Protein AF-A0A1H7W1V6-F1 (afdb_monomer)

Structure (mmCIF, N/CA/C/O backbone):
data_AF-A0A1H7W1V6-F1
#
_entry.id   AF-A0A1H7W1V6-F1
#
loop_
_atom_site.group_PDB
_atom_site.id
_atom_site.type_symbol
_atom_site.label_atom_id
_atom_site.label_alt_id
_atom_site.label_comp_id
_atom_site.label_asym_id
_atom_site.label_entity_id
_atom_site.label_seq_id
_atom_site.pdbx_PDB_ins_code
_atom_site.Cartn_x
_atom_site.Cartn_y
_atom_site.Cartn_z
_atom_site.occupancy
_atom_site.B_iso_or_equiv
_atom_site.auth_seq_id
_atom_site.auth_comp_id
_atom_site.auth_asym_id
_atom_site.auth_atom_id
_atom_site.pdbx_PDB_model_num
ATOM 1 N N . MET A 1 1 ? 6.207 9.971 -15.283 1.00 51.34 1 MET A N 1
ATOM 2 C CA . MET A 1 1 ? 4.845 9.986 -14.703 1.00 51.34 1 MET A CA 1
ATOM 3 C C . MET A 1 1 ? 4.205 8.641 -14.958 1.00 51.34 1 MET A C 1
ATOM 5 O O . MET A 1 1 ? 4.346 8.143 -16.069 1.00 51.34 1 MET A O 1
ATOM 9 N N . LEU A 1 2 ? 3.6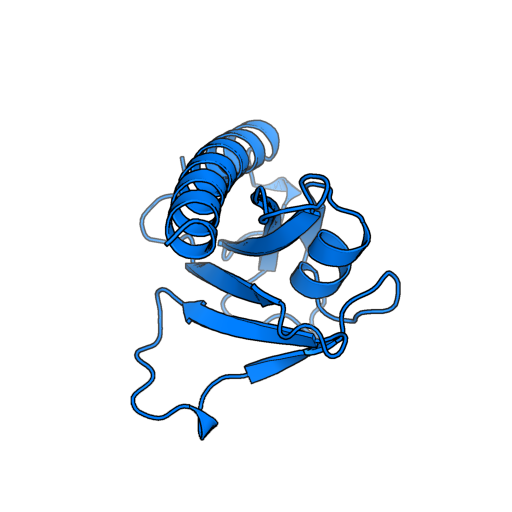04 8.033 -13.936 1.00 57.41 2 LEU A N 1
ATOM 10 C CA . LEU A 1 2 ? 3.034 6.684 -13.990 1.00 57.41 2 LEU A CA 1
ATOM 11 C C . LEU A 1 2 ? 1.985 6.600 -15.108 1.00 57.41 2 LEU A C 1
ATOM 13 O O . LEU A 1 2 ? 0.843 6.996 -14.921 1.00 57.41 2 LEU A O 1
ATOM 17 N N . GLY A 1 3 ? 2.402 6.180 -16.304 1.00 54.25 3 GLY A N 1
ATOM 18 C CA . GLY A 1 3 ? 1.507 6.039 -17.451 1.00 54.25 3 GLY A CA 1
ATOM 19 C C . GLY A 1 3 ? 0.526 4.882 -17.258 1.00 54.25 3 GLY A C 1
ATOM 20 O O . GLY A 1 3 ? 0.579 4.179 -16.250 1.00 54.25 3 GLY A O 1
ATOM 21 N N . ASP A 1 4 ? -0.289 4.599 -18.278 1.00 54.19 4 ASP A N 1
ATOM 22 C CA . ASP A 1 4 ? -1.313 3.529 -18.293 1.00 54.19 4 ASP A CA 1
ATOM 23 C C . ASP A 1 4 ? -0.790 2.108 -17.966 1.00 54.19 4 ASP A C 1
ATOM 25 O O . ASP A 1 4 ? -1.558 1.157 -17.808 1.00 54.19 4 ASP A O 1
ATOM 29 N N . ASN A 1 5 ? 0.531 1.942 -17.870 1.00 60.72 5 ASN A N 1
ATOM 30 C CA . ASN A 1 5 ? 1.207 0.683 -17.581 1.00 60.72 5 ASN A CA 1
ATOM 31 C C . ASN A 1 5 ? 1.474 0.440 -16.087 1.00 60.72 5 ASN A C 1
ATOM 33 O O . ASN A 1 5 ? 1.850 -0.678 -15.732 1.00 60.72 5 ASN A O 1
ATOM 37 N N . ALA A 1 6 ? 1.302 1.442 -15.222 1.00 70.75 6 ALA A N 1
ATOM 38 C CA . ALA A 1 6 ? 1.523 1.315 -13.786 1.00 70.75 6 ALA A CA 1
ATOM 39 C C . ALA A 1 6 ? 0.329 0.621 -13.111 1.00 70.75 6 A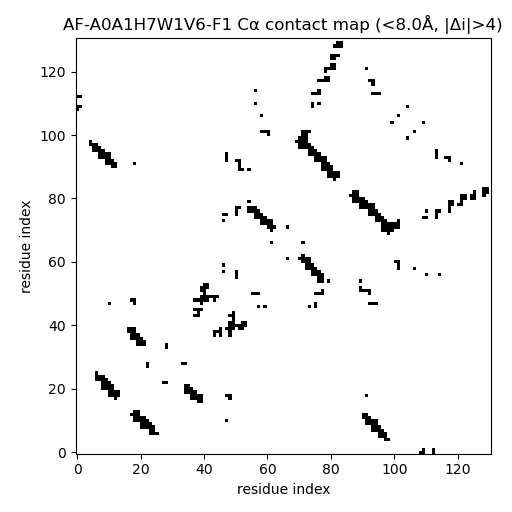LA A C 1
ATOM 41 O O . ALA A 1 6 ? -0.779 1.157 -13.062 1.00 70.75 6 ALA A O 1
ATOM 42 N N . ASN A 1 7 ? 0.525 -0.592 -12.589 1.00 86.75 7 ASN A N 1
ATOM 43 C CA . ASN A 1 7 ? -0.555 -1.314 -11.915 1.00 86.75 7 ASN A CA 1
ATOM 44 C C . ASN A 1 7 ? -0.688 -0.867 -10.465 1.00 86.75 7 ASN A C 1
ATOM 46 O O . ASN A 1 7 ? 0.041 -1.337 -9.590 1.00 86.75 7 ASN A O 1
ATOM 50 N N . MET A 1 8 ? -1.649 0.020 -10.228 1.00 92.25 8 MET A N 1
ATOM 51 C CA . MET A 1 8 ? -1.978 0.508 -8.898 1.00 92.25 8 MET A CA 1
ATOM 52 C C . MET A 1 8 ? -2.833 -0.478 -8.109 1.00 92.25 8 MET A C 1
ATOM 54 O O . MET A 1 8 ? -3.750 -1.117 -8.629 1.00 92.25 8 MET A O 1
ATOM 58 N N . THR A 1 9 ? -2.543 -0.582 -6.819 1.00 94.56 9 THR A N 1
ATOM 59 C CA . THR A 1 9 ? -3.252 -1.441 -5.877 1.00 94.56 9 THR A CA 1
ATOM 60 C C . THR A 1 9 ? -3.368 -0.740 -4.528 1.00 94.56 9 THR A C 1
ATOM 62 O O . THR A 1 9 ? -2.375 -0.233 -4.012 1.00 94.56 9 THR A O 1
ATOM 65 N N . LEU A 1 10 ? -4.575 -0.742 -3.961 1.00 95.81 10 LEU A N 1
ATOM 66 C CA . LEU A 1 10 ? -4.856 -0.277 -2.605 1.00 95.81 10 LEU A CA 1
ATOM 67 C C . LEU A 1 10 ? -4.985 -1.482 -1.674 1.00 95.81 10 LEU A C 1
ATOM 69 O O . LEU A 1 10 ? -5.763 -2.408 -1.937 1.00 95.81 10 LEU A O 1
ATOM 73 N N . TRP A 1 11 ? -4.243 -1.435 -0.576 1.00 97.44 11 TRP A N 1
ATOM 74 C CA . TRP A 1 11 ? -4.251 -2.424 0.491 1.00 97.44 11 TRP A CA 1
ATOM 75 C C . TRP A 1 11 ? -4.783 -1.790 1.773 1.00 97.44 11 TRP A C 1
ATOM 77 O O . TRP A 1 11 ? -4.359 -0.691 2.107 1.00 97.44 11 TRP A O 1
ATOM 87 N N . LEU A 1 12 ? -5.667 -2.471 2.501 1.00 96.81 12 LEU A N 1
ATOM 88 C CA . LEU A 1 12 ? -6.225 -1.989 3.771 1.00 96.81 12 LEU A CA 1
ATOM 89 C C . LEU A 1 12 ? -5.788 -2.897 4.918 1.00 96.81 12 LEU A C 1
ATOM 91 O O . LEU A 1 12 ? -5.852 -4.118 4.776 1.00 96.81 12 LEU A O 1
ATOM 95 N N . ALA A 1 13 ? -5.361 -2.324 6.040 1.00 95.69 13 ALA A N 1
ATOM 96 C CA . ALA A 1 13 ? -5.076 -3.083 7.253 1.00 95.69 13 ALA A CA 1
ATOM 97 C C . ALA A 1 13 ? -6.367 -3.673 7.837 1.00 95.69 13 ALA A C 1
ATOM 99 O O . ALA A 1 13 ? -7.394 -2.999 7.893 1.00 95.69 13 ALA A O 1
ATOM 100 N N . ASP A 1 14 ? -6.311 -4.924 8.293 1.00 93.56 14 ASP A N 1
ATOM 101 C CA . ASP A 1 14 ? -7.469 -5.616 8.879 1.00 93.56 14 ASP A CA 1
ATOM 102 C C . ASP A 1 14 ? -7.519 -5.548 10.416 1.00 93.56 14 ASP A C 1
ATOM 104 O O . ASP A 1 14 ? -8.450 -6.061 11.033 1.00 93.56 14 ASP A O 1
ATOM 108 N N . GLY A 1 15 ? -6.504 -4.947 11.047 1.00 88.88 15 GLY A N 1
ATOM 109 C CA . GLY A 1 15 ? -6.343 -4.898 12.506 1.00 88.88 15 GLY A CA 1
ATOM 110 C C . GLY A 1 15 ? -5.914 -6.224 13.155 1.00 88.88 15 GLY A C 1
ATOM 111 O O . GLY A 1 15 ? -5.590 -6.244 14.339 1.00 88.88 15 GLY A O 1
ATOM 112 N N . GLY A 1 16 ? -5.856 -7.318 12.393 1.00 91.69 16 GLY A N 1
ATOM 113 C CA . GLY A 1 16 ? -5.435 -8.659 12.808 1.00 91.69 16 GLY A CA 1
ATOM 114 C C . GLY A 1 16 ? -3.994 -9.007 12.418 1.00 91.69 16 GLY A C 1
ATOM 115 O O . GLY A 1 16 ? -3.602 -10.172 12.474 1.00 91.69 16 GLY A O 1
ATOM 116 N N . GLY A 1 17 ? -3.200 -8.014 12.006 1.00 92.31 17 GLY A N 1
ATOM 117 C CA . GLY A 1 17 ? -1.822 -8.205 11.546 1.00 92.31 17 GLY A CA 1
ATOM 118 C C . GLY A 1 17 ? -1.706 -8.586 10.068 1.00 92.31 17 GLY A C 1
ATOM 119 O O . GLY A 1 17 ? -0.644 -9.046 9.637 1.00 92.31 17 GLY A O 1
ATOM 120 N N . GLN A 1 18 ? -2.770 -8.405 9.285 1.00 96.75 18 GLN A N 1
ATOM 121 C CA . GLN A 1 18 ? -2.747 -8.568 7.836 1.00 96.75 18 GLN A CA 1
ATOM 122 C C . GLN A 1 18 ? -3.128 -7.261 7.136 1.00 96.75 18 GLN A C 1
ATOM 124 O O . GLN A 1 18 ? -3.668 -6.317 7.718 1.00 96.75 18 GLN A O 1
ATOM 129 N N . ILE A 1 19 ? -2.860 -7.235 5.837 1.00 96.88 19 ILE A N 1
ATOM 130 C CA . ILE A 1 19 ? -3.454 -6.285 4.903 1.00 96.88 19 ILE A CA 1
ATOM 131 C C . ILE A 1 19 ? -4.210 -7.040 3.821 1.00 96.88 19 ILE A C 1
ATOM 133 O O . ILE A 1 19 ? -3.790 -8.105 3.363 1.00 96.88 19 ILE A O 1
ATOM 137 N N . VAL A 1 20 ? -5.317 -6.462 3.381 1.00 96.62 20 VAL A N 1
ATOM 138 C CA . VAL A 1 20 ? -6.196 -7.003 2.353 1.00 96.62 20 VAL A CA 1
ATOM 139 C C . VAL A 1 20 ? -6.024 -6.195 1.080 1.00 96.62 20 VAL A C 1
ATOM 141 O O . VAL A 1 20 ? -6.124 -4.971 1.100 1.00 96.62 20 VAL A O 1
ATOM 144 N N . ARG A 1 21 ? -5.818 -6.871 -0.050 1.00 95.38 21 ARG A N 1
ATOM 145 C CA . ARG A 1 21 ? -5.799 -6.249 -1.377 1.00 95.38 21 ARG A CA 1
ATOM 146 C C . ARG A 1 21 ? -7.207 -5.815 -1.782 1.00 95.38 21 ARG A C 1
ATOM 148 O O . ARG A 1 21 ? -7.904 -6.563 -2.466 1.00 95.38 21 ARG A O 1
ATOM 155 N N . TRP A 1 22 ? -7.610 -4.627 -1.349 1.00 94.00 22 TRP A N 1
ATOM 156 C CA . TRP A 1 22 ? -8.968 -4.109 -1.493 1.00 94.00 22 TRP A CA 1
ATOM 157 C C . TRP A 1 22 ? -9.325 -3.756 -2.937 1.00 94.00 22 TRP A C 1
ATOM 159 O O . TRP A 1 22 ? -10.401 -4.099 -3.421 1.00 94.00 22 TRP A O 1
ATOM 169 N N . SER A 1 23 ? -8.402 -3.111 -3.650 1.00 92.44 23 SER A N 1
ATOM 170 C CA . SER A 1 23 ? -8.597 -2.712 -5.044 1.00 92.44 23 SER A CA 1
ATOM 171 C C . SER A 1 23 ? -7.309 -2.882 -5.835 1.00 92.44 23 SER A C 1
ATOM 173 O O . SER A 1 23 ? -6.220 -2.723 -5.290 1.00 92.44 23 SER A O 1
ATOM 175 N N . SER A 1 24 ? -7.423 -3.232 -7.112 1.00 90.00 24 SER A N 1
ATOM 176 C CA . SER A 1 24 ? -6.295 -3.327 -8.036 1.00 90.00 24 SER A CA 1
ATOM 177 C C . SER A 1 24 ? -6.765 -2.957 -9.435 1.00 90.00 24 SER A C 1
ATOM 179 O O . SER A 1 24 ? -7.867 -3.336 -9.827 1.00 90.00 24 SER A O 1
ATOM 181 N N . HIS A 1 25 ? -5.941 -2.234 -10.187 1.00 85.69 25 HIS A N 1
ATOM 182 C CA . HIS A 1 25 ? -6.306 -1.715 -11.505 1.00 85.69 25 HIS A CA 1
ATOM 183 C C . HIS A 1 25 ? -6.711 -2.821 -12.501 1.00 85.69 25 HIS A C 1
ATOM 185 O O . HIS A 1 25 ? -7.547 -2.604 -13.374 1.00 85.69 25 HIS A O 1
ATOM 191 N N . ASP A 1 26 ? -6.155 -4.028 -12.365 1.00 83.25 26 ASP A N 1
ATOM 192 C CA . ASP A 1 26 ? -6.376 -5.140 -13.296 1.00 83.25 26 ASP A CA 1
ATOM 193 C C . ASP A 1 26 ? -7.521 -6.094 -12.907 1.00 83.25 26 ASP A C 1
ATOM 195 O O . ASP A 1 26 ? -7.735 -7.105 -13.587 1.00 83.25 26 ASP A O 1
ATOM 199 N N . ARG A 1 27 ? -8.245 -5.823 -11.812 1.00 84.94 27 ARG A N 1
ATOM 200 C CA . ARG A 1 27 ? -9.216 -6.761 -11.225 1.00 84.94 27 ARG A CA 1
ATOM 201 C C . ARG A 1 27 ? -10.470 -6.067 -10.716 1.00 84.94 27 ARG A C 1
ATOM 203 O O . ARG A 1 27 ? -10.416 -5.042 -10.054 1.00 84.94 27 ARG A O 1
ATOM 210 N N . LEU A 1 28 ? -11.602 -6.738 -10.918 1.00 89.88 28 LEU A N 1
ATOM 211 C CA . LEU A 1 28 ? -12.862 -6.428 -10.252 1.00 89.88 28 LEU A CA 1
ATOM 212 C C . LEU A 1 28 ? -13.232 -7.583 -9.320 1.00 89.88 28 LEU A C 1
ATOM 214 O O . LEU A 1 28 ? -13.470 -8.702 -9.782 1.00 89.88 28 LEU A O 1
ATOM 218 N N . TYR A 1 29 ? -13.299 -7.312 -8.019 1.00 89.94 29 TYR A N 1
ATOM 219 C CA . TYR A 1 29 ? -13.756 -8.279 -7.022 1.00 89.94 29 TYR A CA 1
ATOM 220 C C . TYR A 1 29 ? -15.276 -8.207 -6.889 1.00 89.94 29 TYR A C 1
ATOM 222 O O . TYR A 1 29 ? -15.840 -7.128 -6.724 1.00 89.94 29 TYR A O 1
ATOM 230 N N . ARG A 1 30 ? -15.950 -9.355 -6.969 1.00 92.50 30 ARG A N 1
ATOM 231 C CA . ARG A 1 30 ? -17.410 -9.461 -6.797 1.00 92.50 30 ARG A CA 1
ATOM 232 C C . ARG A 1 30 ? -17.806 -9.966 -5.416 1.00 92.50 30 ARG A C 1
ATOM 234 O O . ARG A 1 30 ? -18.930 -9.725 -4.988 1.00 92.50 30 ARG A O 1
ATOM 241 N N . HIS A 1 31 ? -16.899 -10.666 -4.737 1.00 93.38 31 HIS A N 1
ATOM 242 C CA . HIS A 1 31 ? -17.145 -11.255 -3.425 1.00 93.38 31 HIS A CA 1
ATOM 243 C C . HIS A 1 31 ? -15.939 -11.044 -2.500 1.00 93.38 31 HIS A C 1
ATOM 245 O O . HIS A 1 31 ? -14.806 -11.137 -2.981 1.00 93.38 31 HIS A O 1
ATOM 251 N N . PRO A 1 32 ? -16.153 -10.832 -1.185 1.00 89.75 32 PRO A N 1
ATOM 252 C CA . PRO A 1 32 ? -15.065 -10.649 -0.220 1.00 89.75 32 PRO A CA 1
ATOM 253 C C . PRO A 1 32 ? -14.060 -11.806 -0.193 1.00 89.75 32 PRO A C 1
ATOM 255 O O . PRO A 1 32 ? -12.869 -11.582 -0.028 1.00 89.75 32 PRO A O 1
ATOM 258 N N . GLU A 1 33 ? -14.513 -13.035 -0.442 1.00 92.69 33 GLU A N 1
ATOM 259 C CA . GLU A 1 33 ? -13.664 -14.237 -0.469 1.00 92.69 33 GLU A CA 1
ATOM 260 C C . GLU A 1 33 ? -12.601 -14.222 -1.583 1.00 92.69 33 GLU A C 1
ATOM 262 O O . GLU A 1 33 ? -11.667 -15.019 -1.579 1.00 92.69 33 GLU A O 1
ATOM 267 N N . GLN A 1 34 ? -12.732 -13.318 -2.558 1.00 92.69 34 GLN A N 1
ATOM 268 C CA . GLN A 1 34 ? -11.761 -13.137 -3.640 1.00 92.69 34 GLN A CA 1
ATOM 269 C C . GLN A 1 34 ? -10.622 -12.187 -3.257 1.00 92.69 34 GLN A C 1
ATOM 271 O O . GLN A 1 34 ? -9.633 -12.080 -3.994 1.00 92.69 34 GLN A O 1
ATOM 276 N N . LEU A 1 35 ? -10.771 -11.467 -2.143 1.00 93.56 35 LEU A N 1
ATOM 277 C CA . LEU A 1 35 ? -9.759 -10.552 -1.650 1.00 93.56 35 LEU A CA 1
ATOM 278 C C . LEU A 1 35 ? -8.594 -11.356 -1.075 1.00 93.56 35 LEU A C 1
ATOM 280 O O . LEU A 1 35 ? -8.767 -12.343 -0.364 1.00 93.56 35 LEU A O 1
ATOM 284 N N . ARG A 1 36 ? -7.376 -10.933 -1.412 1.00 92.94 36 ARG A N 1
ATOM 285 C CA . ARG A 1 36 ? -6.157 -11.562 -0.904 1.00 92.94 36 ARG A CA 1
ATOM 286 C C . ARG A 1 36 ? -5.716 -10.841 0.359 1.00 92.94 36 ARG A C 1
ATOM 288 O O . ARG A 1 36 ? -5.440 -9.647 0.282 1.00 92.94 36 ARG A O 1
ATOM 295 N N . SER A 1 37 ? -5.549 -11.585 1.443 1.00 95.06 37 SER A N 1
ATOM 296 C CA . SER A 1 37 ? -4.867 -11.112 2.648 1.00 95.06 37 SER A CA 1
ATOM 297 C C . SER A 1 37 ? -3.400 -11.531 2.635 1.00 95.06 37 SER A C 1
ATOM 299 O O . SER A 1 37 ? -3.070 -12.625 2.167 1.00 95.06 37 SER A O 1
ATOM 301 N N . VAL A 1 38 ? -2.518 -10.659 3.115 1.00 94.56 38 VAL A N 1
ATOM 302 C CA . VAL A 1 38 ? -1.083 -10.931 3.264 1.00 94.56 38 VAL A CA 1
ATOM 303 C C . VAL A 1 38 ? -0.571 -10.389 4.602 1.00 94.56 38 VAL A C 1
ATO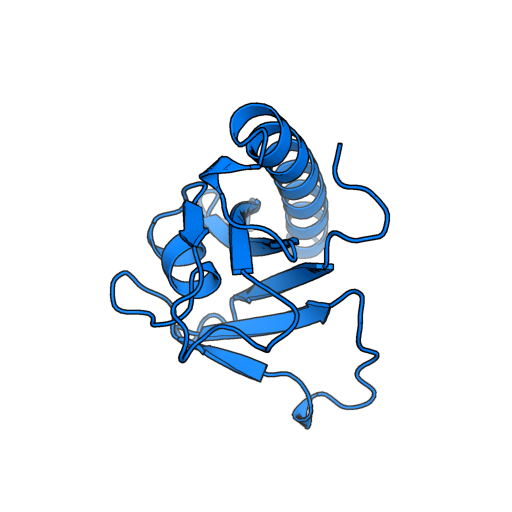M 305 O O . VAL A 1 38 ? -1.109 -9.389 5.085 1.00 94.56 38 VAL A O 1
ATOM 308 N N . PRO A 1 39 ? 0.462 -11.008 5.203 1.00 94.81 39 PRO A N 1
ATOM 309 C CA . PRO A 1 39 ? 0.942 -10.604 6.520 1.00 94.81 39 PRO A CA 1
ATOM 310 C C . PRO A 1 39 ? 1.649 -9.248 6.483 1.00 94.81 39 PRO A C 1
ATOM 312 O O . PRO A 1 39 ? 2.263 -8.876 5.479 1.00 94.81 39 PRO A O 1
ATOM 315 N N . VAL A 1 40 ? 1.597 -8.534 7.604 1.00 94.19 40 VAL A N 1
ATOM 316 C CA . VAL A 1 40 ? 2.320 -7.277 7.856 1.00 94.19 40 VAL A CA 1
ATOM 317 C C . VAL A 1 40 ? 3.615 -7.549 8.623 1.00 94.19 40 VAL A C 1
ATOM 319 O O . VAL A 1 40 ? 3.724 -8.541 9.341 1.00 94.19 40 VAL A O 1
ATOM 322 N N . GLY A 1 41 ? 4.587 -6.644 8.498 1.00 89.62 41 GLY A N 1
ATOM 323 C CA . GLY A 1 41 ? 5.785 -6.606 9.337 1.00 89.62 41 GLY A CA 1
ATOM 324 C C . GLY A 1 41 ? 7.077 -6.704 8.537 1.00 89.62 41 GLY A C 1
ATOM 325 O O . GLY A 1 41 ? 7.057 -6.909 7.324 1.00 89.62 41 GLY A O 1
ATOM 326 N N . HIS A 1 42 ? 8.205 -6.563 9.234 1.00 85.25 42 HIS A N 1
ATOM 327 C CA . HIS A 1 42 ? 9.542 -6.590 8.632 1.00 85.25 42 HIS A CA 1
ATOM 328 C C . HIS A 1 42 ? 9.791 -7.865 7.809 1.00 85.25 42 HIS A C 1
ATOM 330 O O . HIS A 1 42 ? 10.249 -7.791 6.671 1.00 85.25 42 HIS A O 1
ATOM 336 N N . ASP A 1 43 ? 9.377 -9.015 8.348 1.00 85.25 43 ASP A N 1
ATOM 337 C CA . ASP A 1 43 ? 9.543 -10.329 7.717 1.00 85.25 43 ASP A CA 1
ATOM 338 C C . ASP A 1 43 ? 8.440 -10.659 6.696 1.00 85.25 43 ASP A C 1
ATOM 340 O O . ASP A 1 43 ? 8.364 -11.783 6.194 1.00 85.25 43 ASP A O 1
ATOM 344 N N . SER A 1 44 ? 7.549 -9.709 6.378 1.00 85.62 44 SER A N 1
ATOM 345 C CA . SER A 1 44 ? 6.516 -9.942 5.369 1.00 85.62 44 SER A CA 1
ATOM 346 C C . SER A 1 44 ? 7.167 -10.210 4.010 1.00 85.62 44 SER A C 1
ATOM 348 O O . SER A 1 44 ? 7.996 -9.415 3.567 1.00 85.62 44 SER A O 1
ATOM 350 N N . PRO A 1 45 ? 6.768 -11.261 3.275 1.00 86.75 45 PRO A N 1
ATOM 351 C CA . PRO A 1 45 ? 7.260 -11.480 1.918 1.00 86.75 45 PRO A CA 1
ATOM 352 C C . PRO A 1 45 ? 6.662 -10.485 0.907 1.00 86.75 45 PRO A C 1
ATOM 354 O O . PRO A 1 45 ? 7.044 -10.488 -0.260 1.00 86.75 45 PRO A O 1
ATOM 357 N N . TRP A 1 46 ? 5.726 -9.628 1.332 1.00 90.50 46 TRP A N 1
ATOM 358 C CA . TRP A 1 46 ? 5.053 -8.645 0.488 1.00 90.50 46 TRP A CA 1
ATOM 359 C C . TRP A 1 46 ? 5.527 -7.239 0.837 1.00 90.50 46 TRP A C 1
ATOM 361 O O . TRP A 1 46 ? 5.394 -6.811 1.982 1.00 90.50 46 TRP A O 1
ATOM 371 N N . ILE A 1 47 ? 5.996 -6.478 -0.159 1.00 94.00 47 ILE A N 1
ATOM 372 C CA . ILE A 1 47 ? 6.452 -5.094 0.059 1.00 94.00 47 ILE A CA 1
ATOM 373 C C . ILE A 1 47 ? 5.374 -4.229 0.721 1.00 94.00 47 ILE A C 1
ATOM 375 O O . ILE A 1 47 ? 5.698 -3.416 1.571 1.00 94.00 47 ILE A O 1
ATOM 379 N N . ALA A 1 48 ? 4.093 -4.451 0.405 1.00 95.38 48 ALA A N 1
ATOM 380 C CA . ALA A 1 48 ? 2.996 -3.723 1.030 1.00 95.38 48 ALA A CA 1
ATOM 381 C C . ALA A 1 48 ? 2.894 -4.019 2.539 1.00 95.38 48 ALA A C 1
ATOM 383 O O . ALA A 1 48 ? 2.672 -3.112 3.333 1.00 95.38 48 ALA A O 1
ATOM 384 N N . GLY A 1 49 ? 3.122 -5.268 2.954 1.00 95.81 49 GLY A N 1
ATOM 385 C CA . GLY A 1 49 ? 3.137 -5.637 4.370 1.00 95.81 49 GLY A CA 1
ATOM 386 C C . GLY A 1 49 ? 4.338 -5.051 5.116 1.00 95.81 49 GLY A C 1
ATOM 387 O O . GLY A 1 49 ? 4.198 -4.629 6.264 1.00 95.81 49 GLY A O 1
ATOM 388 N N . GLN A 1 50 ? 5.498 -4.978 4.456 1.00 95.88 50 GLN A N 1
ATOM 389 C CA . GLN A 1 50 ? 6.687 -4.312 4.999 1.00 95.88 50 GLN A CA 1
ATOM 390 C C . GLN A 1 50 ? 6.491 -2.794 5.099 1.00 95.88 50 GLN A C 1
ATOM 392 O O . GLN A 1 50 ? 6.792 -2.209 6.132 1.00 95.88 50 GLN A O 1
ATOM 397 N N . CYS A 1 51 ? 5.941 -2.177 4.051 1.00 97.19 51 CYS A N 1
ATOM 398 C CA . CYS A 1 51 ? 5.653 -0.746 3.955 1.00 97.19 51 CYS A CA 1
ATOM 399 C C . CYS A 1 51 ? 4.710 -0.295 5.072 1.00 97.19 51 CYS A C 1
ATOM 401 O O . CYS A 1 51 ? 5.017 0.671 5.764 1.00 97.19 51 CYS A O 1
ATOM 403 N N . LEU A 1 52 ? 3.628 -1.042 5.332 1.00 96.56 52 LEU A N 1
ATOM 404 C CA . LEU A 1 52 ? 2.741 -0.737 6.456 1.00 96.56 52 LEU A CA 1
ATOM 405 C C . LEU A 1 52 ? 3.481 -0.829 7.802 1.00 96.56 52 LEU A C 1
ATOM 407 O O . LEU A 1 52 ? 3.321 0.039 8.653 1.00 96.56 52 LEU A O 1
ATOM 411 N N . GLY A 1 53 ? 4.289 -1.878 7.998 1.00 93.69 53 GLY A N 1
ATOM 412 C CA . GLY A 1 53 ? 4.995 -2.113 9.260 1.00 93.69 53 GLY A CA 1
ATOM 413 C C . GLY A 1 53 ? 6.114 -1.108 9.549 1.00 93.69 53 GLY A C 1
ATOM 414 O O . GLY A 1 53 ? 6.330 -0.759 10.706 1.00 93.69 53 GLY A O 1
ATOM 415 N N . LEU A 1 54 ? 6.819 -0.650 8.513 1.00 94.62 54 LEU A N 1
ATOM 416 C CA . LEU A 1 54 ? 7.871 0.366 8.617 1.00 94.62 54 LEU A C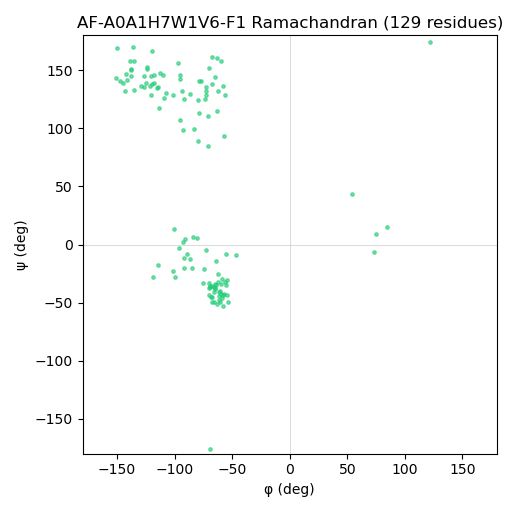A 1
ATOM 417 C C . LEU A 1 54 ? 7.316 1.792 8.572 1.00 94.62 54 LEU A C 1
ATOM 419 O O . LEU A 1 54 ? 7.982 2.709 9.040 1.00 94.62 54 LEU A O 1
ATOM 423 N N . SER A 1 55 ? 6.100 1.968 8.047 1.00 95.25 55 SER A N 1
ATOM 424 C CA . SER A 1 55 ? 5.487 3.269 7.790 1.00 95.25 55 SER A CA 1
ATOM 425 C C . SER A 1 55 ? 6.378 4.182 6.939 1.00 95.25 55 SER A C 1
ATOM 427 O O . SER A 1 55 ? 6.497 5.373 7.224 1.00 95.25 55 SER A O 1
ATOM 429 N N . ASP A 1 56 ? 6.980 3.621 5.889 1.00 96.00 56 ASP A N 1
ATOM 430 C CA . ASP A 1 56 ? 7.892 4.326 4.983 1.00 96.00 56 ASP A CA 1
ATOM 431 C C . ASP A 1 56 ? 7.644 3.931 3.519 1.00 96.00 56 ASP A C 1
ATOM 433 O O . ASP A 1 56 ? 7.079 2.863 3.240 1.00 96.00 56 ASP A O 1
ATOM 437 N N . ILE A 1 57 ? 8.062 4.787 2.585 1.00 96.81 57 ILE A N 1
ATOM 438 C CA . ILE A 1 57 ? 8.007 4.499 1.152 1.00 96.81 57 ILE A CA 1
ATOM 439 C C . ILE A 1 57 ? 9.098 3.485 0.818 1.00 96.81 57 ILE A C 1
ATOM 441 O O . ILE A 1 57 ? 10.277 3.692 1.088 1.00 96.81 57 ILE A O 1
ATOM 445 N N . LEU A 1 58 ? 8.705 2.377 0.195 1.00 96.69 58 LEU A N 1
ATOM 446 C CA . LEU A 1 58 ? 9.616 1.301 -0.177 1.00 96.69 58 LEU A CA 1
ATOM 447 C C . LEU A 1 58 ? 9.574 1.068 -1.682 1.00 96.69 58 LEU A C 1
ATOM 449 O O . LEU A 1 58 ? 8.499 0.947 -2.262 1.00 96.69 58 LEU A O 1
ATOM 453 N N . ALA A 1 59 ? 10.744 0.900 -2.290 1.00 95.06 59 ALA A N 1
ATOM 454 C CA . ALA A 1 59 ? 10.899 0.451 -3.667 1.00 95.06 59 ALA A CA 1
ATOM 455 C C . ALA A 1 59 ? 11.667 -0.875 -3.695 1.00 95.06 59 ALA A C 1
ATOM 457 O O . ALA A 1 59 ? 12.624 -1.062 -2.937 1.00 95.06 59 ALA A O 1
ATOM 458 N N . ARG A 1 60 ? 11.252 -1.819 -4.545 1.00 92.69 60 ARG A N 1
ATOM 459 C CA . ARG A 1 60 ? 11.979 -3.081 -4.734 1.00 92.69 60 ARG A CA 1
ATOM 460 C C . ARG A 1 60 ? 11.808 -3.654 -6.140 1.00 92.69 60 ARG A C 1
ATOM 462 O O . ARG A 1 60 ? 10.706 -3.634 -6.686 1.00 92.69 60 ARG A O 1
ATOM 469 N N . ASP A 1 61 ? 12.874 -4.254 -6.664 1.00 92.00 61 ASP A N 1
ATOM 470 C CA . ASP A 1 61 ? 12.781 -5.210 -7.768 1.00 92.00 61 ASP A CA 1
ATOM 471 C C . ASP A 1 61 ? 12.186 -6.540 -7.288 1.00 92.00 61 ASP A C 1
ATOM 473 O O . ASP A 1 61 ? 12.568 -7.110 -6.263 1.00 92.00 61 ASP A O 1
ATOM 477 N N . LEU A 1 62 ? 11.216 -7.058 -8.026 1.00 87.00 62 LEU A N 1
ATOM 478 C CA . LEU A 1 62 ? 10.590 -8.336 -7.735 1.00 87.00 62 LEU A CA 1
ATOM 479 C C . LEU A 1 62 ? 11.562 -9.465 -8.086 1.00 87.00 62 LEU A C 1
ATOM 481 O O . LEU A 1 62 ? 12.076 -9.531 -9.199 1.00 87.00 62 LEU A O 1
ATOM 485 N N . SER A 1 63 ? 11.779 -10.387 -7.143 1.00 75.50 63 SER A N 1
ATOM 486 C CA . SER A 1 63 ? 12.508 -11.627 -7.426 1.00 75.50 63 SER A CA 1
ATOM 487 C C . SER A 1 63 ? 11.800 -12.425 -8.522 1.00 75.50 63 SER A C 1
ATOM 489 O O . SER A 1 63 ? 10.591 -12.290 -8.695 1.00 75.50 63 SER A O 1
ATOM 491 N N . GLU A 1 64 ? 12.506 -13.314 -9.223 1.00 69.06 64 GLU A N 1
ATOM 492 C CA . GLU A 1 64 ? 11.898 -14.168 -10.262 1.00 69.06 64 GLU A CA 1
ATOM 493 C C . GLU A 1 64 ? 10.689 -14.975 -9.748 1.00 69.06 64 GLU A C 1
ATOM 495 O O . GLU A 1 64 ? 9.743 -15.230 -10.488 1.00 69.06 64 GLU A O 1
ATOM 500 N N . GLU A 1 65 ? 10.690 -15.332 -8.462 1.00 66.00 65 GLU A N 1
ATOM 501 C CA . GLU A 1 65 ? 9.610 -16.066 -7.793 1.00 66.00 65 GLU A CA 1
ATOM 502 C C . GLU A 1 65 ? 8.382 -15.188 -7.487 1.00 66.00 65 GLU A C 1
ATOM 504 O O . GLU A 1 65 ? 7.246 -15.669 -7.508 1.00 66.00 65 GLU A O 1
ATOM 509 N N . ALA A 1 66 ? 8.595 -13.898 -7.204 1.00 61.44 66 ALA A N 1
ATOM 510 C CA . ALA A 1 66 ? 7.542 -12.914 -6.932 1.00 61.44 66 ALA A CA 1
ATOM 511 C C . ALA A 1 66 ? 7.086 -12.171 -8.201 1.00 61.44 66 ALA A C 1
ATOM 513 O O . ALA A 1 66 ? 5.986 -11.608 -8.249 1.00 61.44 66 ALA A O 1
ATOM 514 N N . SER A 1 67 ? 7.922 -12.182 -9.236 1.00 59.12 67 SER A N 1
ATOM 515 C CA . SER A 1 67 ? 7.649 -11.632 -10.549 1.00 59.12 67 SER A CA 1
ATOM 516 C C . SER A 1 67 ? 6.625 -12.519 -11.247 1.00 59.12 67 SER A C 1
ATOM 518 O O . SER A 1 67 ? 6.876 -13.645 -11.674 1.00 59.12 67 SER A O 1
ATOM 520 N N . THR A 1 68 ? 5.415 -11.995 -11.427 1.00 61.94 68 THR A N 1
ATOM 521 C CA . THR A 1 68 ? 4.640 -12.451 -12.585 1.00 61.94 68 THR A CA 1
ATOM 522 C C . THR A 1 68 ? 5.405 -11.989 -13.822 1.00 61.94 68 THR A C 1
ATOM 524 O O . THR A 1 68 ? 5.898 -10.869 -13.785 1.00 61.94 68 THR A O 1
ATOM 527 N N . ARG A 1 69 ? 5.435 -12.752 -14.930 1.00 62.78 69 ARG A N 1
ATOM 528 C CA . ARG A 1 69 ? 6.137 -12.400 -16.199 1.00 62.78 69 ARG A CA 1
ATOM 529 C C . ARG A 1 69 ? 5.911 -10.965 -16.731 1.00 62.78 69 ARG A C 1
ATOM 531 O O . ARG A 1 69 ? 6.517 -10.578 -17.720 1.00 62.78 69 ARG A O 1
ATOM 538 N N . ARG A 1 70 ? 4.978 -10.223 -16.134 1.00 78.31 70 ARG A N 1
ATOM 539 C CA . ARG A 1 70 ? 4.581 -8.854 -16.436 1.00 78.31 70 ARG A CA 1
ATOM 540 C C . 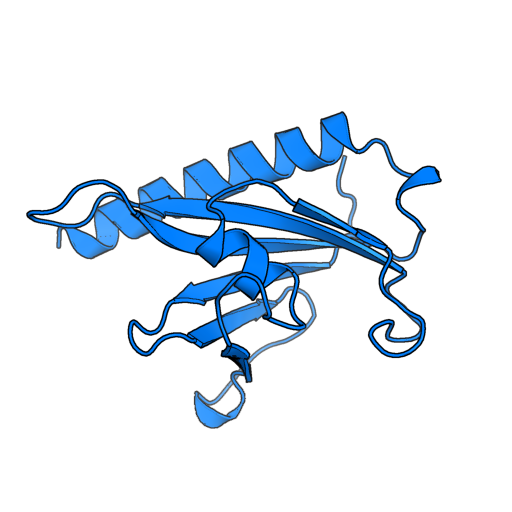ARG A 1 70 ? 5.191 -7.785 -15.517 1.00 78.31 70 ARG A C 1
ATOM 542 O O . ARG A 1 70 ? 5.290 -6.659 -15.973 1.00 78.31 70 ARG A O 1
ATOM 549 N N . TRP A 1 71 ? 5.538 -8.076 -14.263 1.00 87.06 71 TRP A N 1
ATOM 550 C CA . TRP A 1 71 ? 5.933 -7.063 -13.270 1.00 87.06 71 TRP A CA 1
ATOM 551 C C . TRP A 1 71 ? 7.347 -7.334 -12.770 1.00 87.06 71 TRP A C 1
ATOM 553 O O . TRP A 1 71 ? 7.637 -8.454 -12.350 1.00 87.06 71 TRP A O 1
ATOM 563 N N . GLN A 1 72 ? 8.201 -6.315 -12.805 1.00 89.94 72 GLN A N 1
ATOM 564 C CA . GLN A 1 72 ? 9.616 -6.422 -12.441 1.00 89.94 72 GLN A CA 1
ATOM 565 C C . GLN A 1 72 ? 9.986 -5.526 -11.266 1.00 89.94 72 GLN A C 1
ATOM 567 O O . GLN A 1 72 ? 10.858 -5.897 -10.498 1.00 89.94 72 GLN A O 1
ATOM 572 N N . SER A 1 73 ? 9.288 -4.411 -11.062 1.00 91.88 73 SER A N 1
ATOM 573 C CA . SER A 1 73 ? 9.520 -3.525 -9.924 1.00 91.88 73 SER A CA 1
ATOM 574 C C . SER A 1 73 ? 8.214 -3.083 -9.282 1.00 91.88 73 SER A C 1
ATOM 576 O O . SER A 1 73 ? 7.139 -3.138 -9.892 1.00 91.88 73 SER A O 1
ATOM 578 N N . VAL A 1 74 ? 8.304 -2.676 -8.020 1.00 93.44 74 VAL A N 1
ATOM 579 C CA . VAL A 1 74 ? 7.178 -2.187 -7.230 1.00 93.44 74 VAL A CA 1
ATOM 580 C C . VAL A 1 74 ? 7.630 -1.076 -6.289 1.00 93.44 74 VAL A C 1
ATOM 582 O O . VAL A 1 74 ? 8.680 -1.178 -5.655 1.00 93.44 74 VAL A O 1
ATOM 585 N N . VAL A 1 75 ? 6.803 -0.042 -6.167 1.00 95.56 75 VAL A N 1
ATOM 586 C CA . VAL A 1 75 ? 6.926 1.012 -5.154 1.00 95.56 75 VAL A CA 1
ATOM 587 C C . VAL A 1 75 ? 5.664 1.003 -4.302 1.00 95.56 75 VAL A C 1
ATOM 589 O O . VAL A 1 75 ? 4.562 0.826 -4.827 1.00 95.56 75 VAL A O 1
ATOM 592 N N . ALA A 1 76 ? 5.813 1.145 -2.991 1.00 97.00 76 ALA A N 1
ATOM 593 C CA . ALA A 1 76 ? 4.730 1.170 -2.022 1.00 97.00 76 ALA A CA 1
ATOM 594 C C . ALA A 1 76 ? 4.864 2.389 -1.106 1.00 97.00 76 ALA A C 1
ATOM 596 O O . ALA A 1 76 ? 5.963 2.667 -0.637 1.00 97.00 76 ALA A O 1
ATOM 597 N N . ALA A 1 77 ? 3.756 3.077 -0.839 1.00 98.06 77 ALA A N 1
ATOM 598 C CA . ALA A 1 77 ? 3.669 4.202 0.083 1.00 98.06 77 ALA A CA 1
ATOM 599 C C . ALA A 1 77 ? 2.556 3.955 1.117 1.00 98.06 77 ALA A C 1
ATOM 601 O O . ALA A 1 77 ? 1.463 3.500 0.745 1.00 98.06 77 ALA A O 1
ATOM 602 N N . PRO A 1 78 ? 2.805 4.232 2.406 1.00 97.88 78 PRO A N 1
ATOM 603 C CA . PRO A 1 78 ? 1.813 4.049 3.453 1.00 97.88 78 PRO A CA 1
ATOM 604 C C . PRO A 1 78 ? 0.794 5.192 3.434 1.00 97.88 78 PRO A C 1
ATOM 606 O O . PRO A 1 78 ? 1.146 6.357 3.293 1.00 97.88 78 PRO A O 1
ATOM 609 N N . CYS A 1 79 ? -0.476 4.873 3.659 1.00 98.12 79 CYS A N 1
ATOM 610 C CA . CYS A 1 79 ? -1.505 5.868 3.943 1.00 98.12 79 CYS A CA 1
ATOM 611 C C . CYS A 1 79 ? -1.657 5.985 5.463 1.00 98.12 79 CYS A C 1
ATOM 613 O O . CYS A 1 79 ? -2.199 5.084 6.121 1.00 98.12 79 CYS A O 1
ATOM 615 N N . VAL A 1 80 ? -1.164 7.089 6.023 1.00 97.19 80 VAL A N 1
ATOM 616 C CA . VAL A 1 80 ? -1.198 7.360 7.465 1.00 97.19 80 VAL A CA 1
ATOM 617 C C . VAL A 1 80 ? -2.451 8.162 7.797 1.00 97.19 80 VAL A C 1
ATOM 619 O O . VAL A 1 80 ? -2.488 9.375 7.617 1.00 97.19 80 VAL A O 1
ATOM 622 N N . ALA A 1 81 ? -3.491 7.479 8.269 1.00 95.56 81 ALA A N 1
ATOM 623 C CA . ALA A 1 81 ? -4.783 8.098 8.551 1.00 95.56 81 ALA A CA 1
ATOM 624 C C . ALA A 1 81 ? -4.895 8.501 10.025 1.00 95.56 81 ALA A C 1
ATOM 626 O O . ALA A 1 81 ? -4.401 7.803 10.916 1.00 95.56 81 ALA A O 1
ATOM 627 N N . ALA A 1 82 ? -5.586 9.608 10.287 1.00 93.88 82 ALA A N 1
ATOM 628 C CA . ALA A 1 82 ? -6.002 9.999 11.624 1.00 93.88 82 ALA A CA 1
ATOM 629 C C . ALA A 1 82 ? -7.248 9.199 12.029 1.00 93.88 82 ALA A C 1
ATOM 631 O O . ALA A 1 82 ? -8.266 9.223 11.340 1.00 93.88 82 ALA A O 1
ATOM 632 N N . LEU A 1 83 ? -7.168 8.500 13.161 1.00 87.62 83 LEU A N 1
ATOM 633 C CA . LEU A 1 83 ? -8.268 7.711 13.716 1.00 87.62 83 LEU A CA 1
ATOM 634 C C . LEU A 1 83 ? -8.801 8.374 14.999 1.00 87.62 83 LEU A C 1
ATOM 636 O O . LEU A 1 83 ? -8.009 8.949 15.755 1.00 87.62 83 LEU A O 1
ATOM 640 N N . PRO A 1 84 ? -10.113 8.292 15.297 1.00 87.94 84 PRO A N 1
ATOM 641 C CA . PRO A 1 84 ? -10.670 8.893 16.504 1.00 87.94 84 PRO A CA 1
ATOM 642 C C . PRO A 1 84 ? -9.982 8.403 17.780 1.00 87.94 84 PRO A C 1
ATOM 644 O O . PRO A 1 84 ? -9.868 7.205 18.030 1.00 87.94 84 PRO A O 1
ATOM 647 N N . GLY A 1 85 ? -9.556 9.346 18.621 1.00 86.19 85 GLY A N 1
ATOM 648 C CA . GLY A 1 85 ? -8.994 9.044 19.940 1.00 86.19 85 GLY A CA 1
ATOM 649 C C . GLY A 1 85 ? -7.570 8.476 19.936 1.00 86.19 85 GLY A C 1
ATOM 650 O O . GLY A 1 85 ? -7.095 8.077 20.998 1.00 86.19 85 GLY A O 1
ATOM 651 N N . GLY A 1 86 ? -6.881 8.459 18.791 1.00 86.00 86 GLY A N 1
ATOM 652 C CA . GLY A 1 86 ? -5.509 7.964 18.671 1.00 86.00 86 GLY A CA 1
ATOM 653 C C . GLY A 1 86 ? -4.601 8.866 17.829 1.00 86.00 86 GLY A C 1
ATOM 654 O O . GLY A 1 86 ? -5.072 9.813 17.197 1.00 86.00 86 GLY A O 1
ATOM 655 N N . PRO A 1 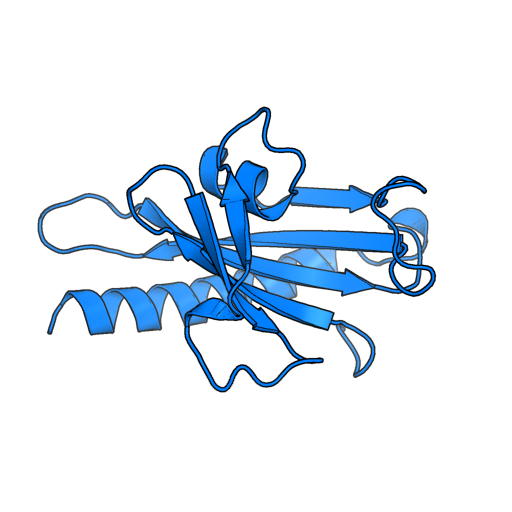87 ? -3.282 8.600 17.827 1.00 92.06 87 PRO A N 1
ATOM 656 C CA . PRO A 1 87 ? -2.376 9.236 16.880 1.00 92.06 87 PRO A CA 1
ATOM 657 C C . PRO A 1 87 ? -2.672 8.760 15.446 1.00 92.06 87 PRO A C 1
ATOM 659 O O . PRO A 1 87 ? -3.264 7.691 15.266 1.00 92.06 87 PRO A O 1
ATOM 662 N N . PRO A 1 88 ? -2.223 9.503 14.420 1.00 93.44 88 PRO A N 1
ATOM 663 C CA . PRO A 1 88 ? -2.204 8.999 13.056 1.00 93.44 88 PRO A CA 1
ATOM 664 C C . PRO A 1 88 ? -1.370 7.721 12.955 1.00 93.44 88 PRO A C 1
ATOM 666 O O . PRO A 1 88 ? -0.287 7.629 13.538 1.00 93.44 88 PRO A O 1
ATOM 669 N N . LEU A 1 89 ? -1.882 6.732 12.227 1.00 94.00 89 LEU A N 1
ATOM 670 C CA . LEU A 1 89 ? -1.249 5.424 12.068 1.00 94.00 89 LEU A CA 1
ATOM 671 C C . LEU A 1 89 ? -1.342 4.964 10.608 1.00 94.00 89 LEU A C 1
ATOM 673 O O . LEU A 1 89 ? -2.298 5.323 9.914 1.00 94.00 89 LEU A O 1
ATOM 677 N N . PRO A 1 90 ? -0.384 4.157 10.120 1.00 95.19 90 PRO A N 1
ATOM 678 C CA . PRO A 1 90 ? -0.507 3.517 8.817 1.00 95.19 90 PRO A CA 1
ATOM 679 C C . PRO A 1 90 ? -1.708 2.560 8.839 1.00 95.19 90 PRO A C 1
ATOM 681 O O . PRO A 1 90 ? -1.729 1.576 9.578 1.00 95.19 90 PRO A O 1
ATOM 684 N N . THR A 1 91 ? -2.727 2.863 8.037 1.00 95.81 91 THR A N 1
ATOM 685 C CA . THR A 1 91 ? -3.982 2.080 7.959 1.00 95.81 91 THR A CA 1
ATOM 686 C C . THR A 1 91 ? -4.174 1.412 6.606 1.00 95.81 91 THR A C 1
ATOM 688 O O . THR A 1 91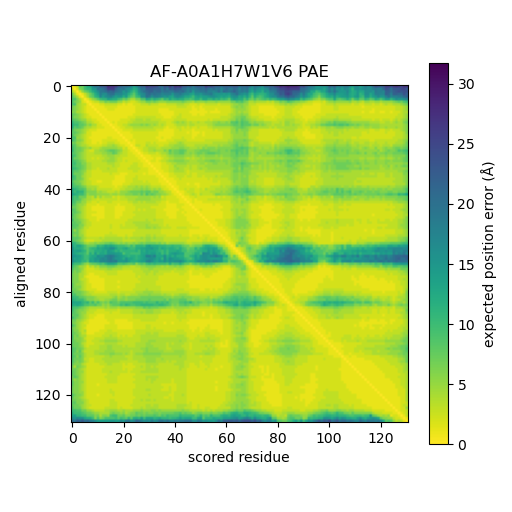 ? -4.958 0.473 6.470 1.00 95.81 91 THR A O 1
ATOM 691 N N . ALA A 1 92 ? -3.441 1.875 5.601 1.00 97.56 92 ALA A N 1
ATOM 692 C CA . ALA A 1 92 ? -3.480 1.352 4.254 1.00 97.56 92 ALA A CA 1
ATOM 693 C C . ALA A 1 92 ? -2.120 1.528 3.576 1.00 97.56 92 ALA A C 1
ATOM 695 O O . ALA A 1 92 ? -1.231 2.205 4.092 1.00 97.56 92 ALA A O 1
ATOM 696 N N . VAL A 1 93 ? -1.958 0.896 2.419 1.00 98.06 93 VAL A N 1
ATOM 697 C CA . VAL A 1 93 ? -0.793 1.057 1.548 1.00 98.06 93 VAL A CA 1
ATOM 698 C C . VAL A 1 93 ? -1.278 1.205 0.117 1.00 98.06 93 VAL A C 1
ATOM 700 O O . VAL A 1 93 ? -2.089 0.402 -0.355 1.00 98.06 93 VAL A O 1
ATOM 703 N N . LEU A 1 94 ? -0.746 2.190 -0.595 1.00 97.25 94 LEU A N 1
ATOM 704 C CA . LEU A 1 94 ? -0.797 2.225 -2.049 1.00 97.25 94 LEU A CA 1
ATOM 705 C C . LEU A 1 94 ? 0.469 1.594 -2.594 1.00 97.25 94 LEU A C 1
ATOM 707 O O . LEU A 1 94 ? 1.569 1.929 -2.174 1.00 9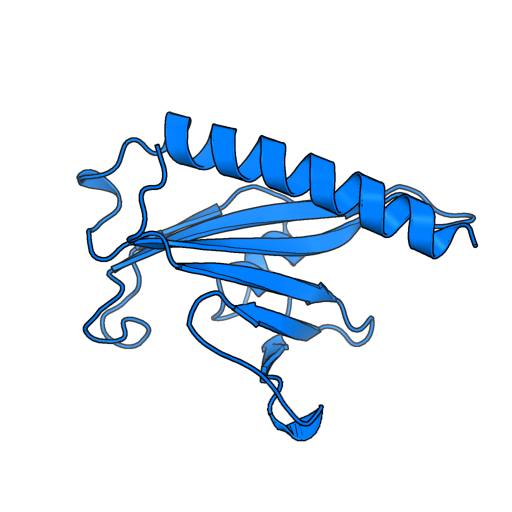7.25 94 LEU A O 1
ATOM 711 N N . SER A 1 95 ? 0.325 0.693 -3.554 1.00 95.69 95 SER A N 1
ATOM 712 C CA . SER A 1 95 ? 1.461 0.166 -4.300 1.00 95.69 95 SER A CA 1
ATOM 713 C C . SER A 1 95 ? 1.231 0.314 -5.788 1.00 95.69 95 SER A C 1
ATOM 715 O O . SER A 1 95 ? 0.114 0.108 -6.262 1.00 95.69 95 SER A O 1
ATOM 717 N N . SER A 1 96 ? 2.298 0.575 -6.522 1.00 93.94 96 SER A N 1
ATOM 718 C CA . SER A 1 96 ? 2.314 0.568 -7.975 1.00 93.94 96 SER A CA 1
ATOM 719 C C . SER A 1 96 ? 3.406 -0.378 -8.456 1.00 93.94 96 SER A C 1
ATOM 721 O O . SER A 1 96 ? 4.490 -0.397 -7.879 1.00 93.94 96 SER A O 1
ATOM 723 N N . ALA A 1 97 ? 3.130 -1.159 -9.499 1.00 91.56 97 ALA A N 1
ATOM 724 C CA . ALA A 1 97 ? 4.107 -2.042 -10.129 1.00 91.56 97 ALA A CA 1
ATOM 725 C C . ALA A 1 97 ? 4.349 -1.662 -11.594 1.00 91.56 97 ALA A C 1
ATOM 727 O O . ALA A 1 97 ? 3.412 -1.270 -12.297 1.00 91.56 97 ALA A O 1
ATOM 728 N N . ALA A 1 98 ? 5.588 -1.839 -12.057 1.00 90.38 98 ALA A N 1
ATOM 729 C CA . ALA A 1 98 ? 6.014 -1.563 -13.427 1.00 90.38 98 ALA A CA 1
ATOM 730 C C . ALA A 1 98 ? 6.649 -2.806 -14.085 1.00 90.38 98 ALA A C 1
ATOM 732 O O . ALA A 1 98 ? 7.161 -3.694 -13.393 1.00 90.38 98 ALA A O 1
ATOM 733 N N . PRO A 1 99 ? 6.587 -2.921 -15.428 1.00 88.88 99 PRO A N 1
ATOM 734 C CA . PRO A 1 99 ? 7.121 -4.067 -16.163 1.00 88.88 99 PRO A CA 1
ATOM 735 C C . PRO A 1 99 ? 8.637 -4.011 -16.387 1.00 88.88 99 PRO A C 1
ATOM 737 O O . PRO A 1 99 ? 9.168 -4.864 -17.091 1.00 88.88 99 PRO A O 1
ATOM 740 N N . THR A 1 100 ? 9.315 -3.022 -15.818 1.00 89.44 100 THR A N 1
ATOM 741 C CA . THR A 1 100 ? 10.744 -2.727 -15.961 1.00 89.44 100 THR A CA 1
ATOM 742 C C . THR A 1 100 ? 11.416 -2.701 -14.584 1.00 89.44 100 THR A C 1
ATOM 744 O O . THR A 1 100 ? 10.729 -2.404 -13.600 1.00 89.44 100 THR A O 1
ATOM 747 N N . PRO A 1 101 ? 12.715 -3.027 -14.481 1.00 91.00 101 PRO A N 1
ATOM 748 C CA . PRO A 1 101 ? 13.460 -2.929 -13.226 1.00 91.00 101 PRO A CA 1
ATOM 749 C C . PRO A 1 101 ? 13.547 -1.487 -12.716 1.00 91.00 101 PRO A C 1
ATOM 751 O O . PRO A 1 101 ? 13.389 -0.542 -13.491 1.00 91.00 101 PRO A O 1
ATOM 754 N N . LEU A 1 102 ? 13.829 -1.310 -11.425 1.00 91.75 102 LEU A N 1
ATOM 755 C CA . LEU A 1 102 ? 13.951 0.001 -10.781 1.00 91.75 102 LEU A CA 1
ATOM 756 C C . LEU A 1 102 ? 15.043 0.883 -11.402 1.00 91.75 102 LEU A C 1
ATOM 758 O O . LEU A 1 102 ? 14.865 2.095 -11.451 1.00 91.75 102 LEU A O 1
ATOM 762 N N . GLU A 1 103 ? 16.146 0.299 -11.882 1.00 92.31 103 GLU A N 1
ATOM 763 C CA . GLU A 1 103 ? 17.258 1.053 -12.494 1.00 92.31 103 GLU A CA 1
ATOM 764 C C . GLU A 1 103 ? 16.847 1.825 -13.758 1.00 92.31 103 GLU A C 1
ATOM 766 O O . GLU A 1 103 ? 17.438 2.855 -14.074 1.00 92.31 103 GLU A O 1
ATOM 771 N N . ASP A 1 104 ? 15.795 1.361 -14.437 1.00 90.12 104 ASP A N 1
ATOM 772 C CA . ASP A 1 104 ? 15.231 1.990 -15.632 1.00 90.12 104 ASP A CA 1
ATOM 773 C C . ASP A 1 104 ? 14.118 2.999 -15.294 1.00 90.12 104 ASP A C 1
ATOM 775 O O . ASP A 1 104 ? 13.421 3.486 -16.191 1.00 90.12 104 ASP A O 1
ATOM 779 N N . GLN A 1 105 ? 13.854 3.257 -14.011 1.00 88.75 105 GLN A N 1
ATOM 780 C CA . GLN A 1 105 ? 12.772 4.124 -1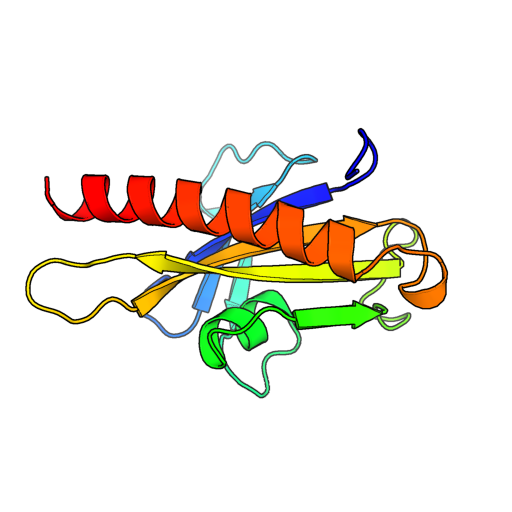3.545 1.00 88.75 105 GLN A CA 1
ATOM 781 C C . GLN A 1 105 ? 13.314 5.396 -12.894 1.00 88.75 105 GLN A C 1
ATOM 783 O O . GLN A 1 105 ? 14.340 5.396 -12.221 1.00 88.75 105 GLN A O 1
ATOM 788 N N . ASP A 1 106 ? 12.560 6.485 -13.038 1.00 92.31 106 ASP A N 1
ATOM 789 C CA . ASP A 1 106 ? 12.742 7.683 -12.221 1.00 92.31 106 ASP A CA 1
ATOM 790 C C . ASP A 1 106 ? 12.075 7.447 -10.858 1.00 92.31 106 ASP A C 1
ATOM 792 O O . ASP A 1 106 ? 10.867 7.650 -10.692 1.00 92.31 106 ASP A O 1
ATOM 796 N N . LEU A 1 107 ? 12.848 6.895 -9.918 1.00 90.94 107 LEU A N 1
ATOM 797 C CA . LEU A 1 107 ? 12.350 6.486 -8.604 1.00 90.94 107 LEU A CA 1
ATOM 798 C C . LEU A 1 107 ? 11.885 7.664 -7.761 1.00 90.94 107 LEU A C 1
ATOM 800 O O . LEU A 1 107 ? 10.884 7.524 -7.063 1.00 90.94 107 LEU A O 1
ATOM 804 N N . ASP A 1 108 ? 12.567 8.802 -7.855 1.00 92.94 108 ASP A N 1
ATOM 805 C CA . ASP A 1 108 ? 12.213 9.999 -7.097 1.00 92.94 108 ASP A CA 1
ATOM 806 C C . ASP A 1 108 ? 10.854 10.525 -7.568 1.00 92.94 108 ASP A C 1
ATOM 808 O O . ASP A 1 108 ? 9.939 10.677 -6.759 1.00 92.94 108 ASP A O 1
ATOM 812 N N . ALA A 1 109 ? 10.663 10.674 -8.885 1.00 92.44 109 ALA A N 1
ATOM 813 C CA . ALA A 1 109 ? 9.380 11.106 -9.437 1.00 92.44 109 ALA A CA 1
ATOM 814 C C . ALA A 1 109 ? 8.252 10.088 -9.188 1.00 92.44 109 ALA A C 1
ATOM 816 O O . ALA A 1 109 ? 7.088 10.460 -9.025 1.00 92.44 109 ALA A O 1
ATOM 817 N N . TRP A 1 110 ? 8.556 8.786 -9.190 1.00 91.88 110 TRP A N 1
ATOM 818 C CA . TRP A 1 110 ? 7.569 7.754 -8.867 1.00 91.88 110 TRP A CA 1
ATOM 819 C C . TRP A 1 110 ? 7.168 7.830 -7.388 1.00 91.88 110 TRP A C 1
ATOM 821 O O . TRP A 1 110 ? 5.974 7.866 -7.080 1.00 91.88 110 TRP A O 1
ATOM 831 N N . ALA A 1 111 ? 8.142 7.878 -6.482 1.00 93.19 111 ALA A N 1
ATOM 832 C CA . ALA A 1 111 ? 7.902 7.981 -5.050 1.00 93.19 111 ALA A CA 1
ATOM 833 C C . ALA A 1 111 ? 7.111 9.248 -4.702 1.00 93.19 111 ALA A C 1
ATOM 835 O O . ALA A 1 111 ? 6.157 9.149 -3.937 1.00 93.19 111 ALA A O 1
ATOM 836 N N . GLU A 1 112 ? 7.438 10.388 -5.315 1.00 94.94 112 GLU A N 1
ATOM 837 C CA . GLU A 1 112 ? 6.720 11.658 -5.146 1.00 94.94 112 GLU A CA 1
ATOM 838 C C . GLU A 1 112 ? 5.240 11.527 -5.530 1.00 94.94 112 GLU A C 1
ATOM 840 O O . GLU A 1 112 ? 4.364 11.763 -4.701 1.00 94.94 112 GLU A O 1
ATOM 845 N N . VAL A 1 113 ? 4.940 11.031 -6.737 1.00 94.12 113 VAL A N 1
ATOM 846 C CA . VAL A 1 113 ? 3.544 10.831 -7.175 1.00 94.12 113 VAL A CA 1
ATOM 847 C C . VAL A 1 113 ? 2.804 9.847 -6.264 1.00 94.12 113 VAL A C 1
ATOM 849 O O . VAL A 1 113 ? 1.622 10.025 -5.969 1.00 94.12 113 VAL A O 1
ATOM 852 N N . LEU A 1 114 ? 3.466 8.772 -5.826 1.00 94.06 114 LEU A N 1
ATOM 853 C CA . LEU A 1 114 ? 2.829 7.793 -4.949 1.00 94.06 114 LEU A CA 1
ATOM 854 C C . LEU A 1 114 ? 2.591 8.358 -3.541 1.00 94.06 114 LEU A C 1
ATOM 856 O O . LEU A 1 114 ? 1.583 8.007 -2.929 1.00 94.06 114 LEU A O 1
ATOM 860 N N . ALA A 1 115 ? 3.477 9.231 -3.055 1.00 95.75 115 ALA A N 1
ATOM 861 C CA . ALA A 1 115 ? 3.326 9.939 -1.790 1.00 95.75 115 ALA A CA 1
ATOM 862 C C . ALA A 1 115 ? 2.102 10.860 -1.824 1.00 95.75 115 ALA A C 1
ATOM 864 O O . ALA A 1 115 ? 1.219 10.705 -0.981 1.00 95.75 115 ALA A O 1
ATOM 865 N N . GLU A 1 116 ? 1.979 11.711 -2.847 1.00 96.38 116 GLU A N 1
ATOM 866 C CA . GLU A 1 116 ? 0.816 12.593 -3.040 1.00 96.38 116 GLU A CA 1
ATOM 867 C C . GLU A 1 116 ? -0.501 11.799 -3.030 1.00 96.38 116 GLU A C 1
ATOM 869 O O . GLU A 1 116 ? -1.426 12.091 -2.270 1.00 96.38 116 GLU A O 1
ATOM 874 N N . LEU A 1 117 ? -0.567 10.712 -3.806 1.00 95.62 117 LEU A N 1
ATOM 875 C CA . LEU A 1 117 ? -1.749 9.849 -3.839 1.00 95.62 117 LEU A CA 1
ATOM 876 C C . LEU A 1 117 ? -2.008 9.163 -2.490 1.00 95.62 117 LEU A C 1
ATOM 878 O O . LEU A 1 117 ? -3.164 8.940 -2.122 1.00 95.62 117 LEU A O 1
ATOM 882 N N . SER A 1 118 ? -0.956 8.798 -1.755 1.00 96.62 118 SER A N 1
ATOM 883 C CA . SER A 1 118 ? -1.097 8.173 -0.437 1.00 96.62 118 SER A CA 1
ATOM 884 C C . SER A 1 118 ? -1.665 9.137 0.601 1.00 96.62 118 SER A C 1
ATOM 886 O O . SER A 1 118 ? -2.483 8.705 1.417 1.00 96.62 118 SER A O 1
ATOM 888 N N . GLU A 1 119 ? -1.311 10.422 0.524 1.00 96.94 119 GLU A N 1
ATOM 889 C CA . GLU A 1 119 ? -1.848 11.489 1.371 1.00 96.94 119 GLU A CA 1
ATOM 890 C C . GLU A 1 119 ? -3.328 11.743 1.069 1.00 96.94 119 GLU A C 1
ATOM 892 O O . GLU A 1 119 ? -4.145 11.755 1.992 1.00 96.94 119 GLU A O 1
ATOM 897 N N . GLU A 1 120 ? -3.712 11.826 -0.210 1.00 96.50 120 GLU A N 1
ATOM 898 C CA . GLU A 1 120 ? -5.124 11.956 -0.599 1.00 96.50 120 GLU A CA 1
ATOM 899 C C . GLU A 1 120 ? -5.981 10.798 -0.065 1.00 96.50 120 GLU A C 1
ATOM 901 O O . GLU A 1 120 ? -7.106 10.985 0.411 1.00 96.50 120 GLU A O 1
ATOM 906 N N . TRP A 1 121 ? -5.472 9.568 -0.157 1.00 95.88 121 TRP A N 1
ATOM 907 C CA . TRP A 1 121 ? -6.174 8.402 0.375 1.00 95.88 121 TRP A CA 1
ATOM 908 C C . TRP A 1 121 ? -6.207 8.392 1.902 1.00 95.88 121 TRP A C 1
ATOM 910 O O . TRP A 1 121 ? -7.229 8.012 2.475 1.00 95.88 121 TRP A O 1
ATOM 920 N N . ALA A 1 122 ? -5.138 8.830 2.564 1.00 96.44 122 ALA A N 1
ATOM 921 C CA . ALA A 1 122 ? -5.104 8.972 4.014 1.00 96.44 122 ALA A CA 1
ATOM 922 C C . ALA A 1 122 ? -6.146 9.981 4.518 1.00 96.44 122 ALA A C 1
ATOM 924 O O . ALA A 1 122 ? -6.833 9.699 5.504 1.00 96.44 122 ALA A O 1
ATOM 925 N N . GLU A 1 123 ? -6.329 11.109 3.827 1.00 95.75 123 GLU A N 1
ATOM 926 C CA . GLU A 1 123 ? -7.371 12.090 4.148 1.00 95.75 123 GLU A CA 1
ATOM 927 C C . GLU A 1 123 ? -8.766 11.460 4.050 1.00 95.75 123 GLU A C 1
ATOM 929 O O . GLU A 1 123 ? -9.533 11.500 5.014 1.00 95.75 123 GLU A O 1
ATOM 934 N N . ARG A 1 124 ? -9.063 10.773 2.938 1.00 94.94 124 ARG A N 1
ATOM 935 C CA . ARG A 1 124 ? -10.354 10.084 2.739 1.00 94.94 124 ARG A CA 1
ATOM 936 C C . ARG A 1 124 ? -10.633 9.044 3.824 1.00 94.94 124 ARG A C 1
ATOM 938 O O . ARG A 1 124 ? -11.751 8.969 4.330 1.00 94.94 124 ARG A O 1
ATOM 945 N N . LEU A 1 125 ? -9.629 8.244 4.187 1.00 93.06 125 LEU A N 1
ATOM 946 C CA . LEU A 1 125 ? -9.744 7.246 5.256 1.00 93.06 125 LEU A CA 1
ATOM 947 C C . LEU A 1 125 ? -9.976 7.902 6.624 1.00 93.06 125 LEU A C 1
ATOM 949 O O . LEU A 1 125 ? -10.768 7.395 7.415 1.00 93.06 125 LEU A O 1
ATOM 953 N N . SER A 1 126 ? -9.333 9.040 6.880 1.00 93.75 126 SER A N 1
ATOM 954 C CA . SER A 1 126 ? -9.507 9.802 8.121 1.00 93.75 126 SER A CA 1
ATOM 955 C C . SER A 1 126 ? -10.921 10.371 8.242 1.00 93.75 126 SER A C 1
ATOM 957 O O . SER A 1 126 ? -11.516 10.309 9.316 1.00 93.75 126 SER A O 1
ATOM 959 N N . THR A 1 127 ? -11.492 10.884 7.145 1.00 92.44 127 THR A N 1
ATOM 960 C CA . THR A 1 127 ? -12.885 11.358 7.121 1.00 92.44 127 THR A CA 1
ATOM 961 C C . THR A 1 127 ? -13.860 10.230 7.439 1.00 92.44 127 THR A C 1
ATOM 963 O O . THR A 1 127 ? -14.703 10.398 8.312 1.00 92.44 127 THR A O 1
ATOM 966 N N . LEU A 1 128 ? -13.703 9.068 6.797 1.00 87.69 128 LEU A N 1
ATOM 967 C CA . LEU A 1 128 ? -14.571 7.905 7.024 1.00 87.69 128 LEU A CA 1
ATOM 968 C C . LEU A 1 128 ? -14.506 7.376 8.459 1.00 87.69 128 LEU A C 1
ATOM 970 O O . LEU A 1 128 ? -15.488 6.843 8.958 1.00 87.69 128 LEU A O 1
ATOM 974 N N . ALA A 1 129 ? -13.354 7.491 9.121 1.00 78.25 129 ALA A N 1
ATOM 975 C CA . ALA A 1 129 ? -13.209 7.060 10.506 1.00 78.25 129 ALA A CA 1
ATOM 976 C C . ALA A 1 129 ? -13.882 8.017 11.506 1.00 78.25 129 ALA A C 1
ATOM 978 O O . ALA A 1 129 ? -14.132 7.616 12.639 1.00 78.25 129 ALA A O 1
ATOM 979 N N . GLY A 1 130 ? -14.118 9.276 11.121 1.00 73.31 130 GLY A N 1
ATOM 980 C CA . GLY A 1 130 ? -14.737 10.301 11.967 1.00 73.31 130 GLY A CA 1
ATOM 981 C C . GLY A 1 130 ? -16.266 10.375 11.891 1.00 73.31 130 GLY A C 1
ATOM 982 O O . GLY A 1 130 ? -16.851 11.129 12.671 1.00 73.31 130 GLY A O 1
ATOM 983 N N . GLU A 1 131 ? -16.889 9.636 10.968 1.00 61.41 131 GLU A N 1
ATOM 984 C CA . GLU A 1 131 ? -18.348 9.459 10.851 1.00 61.41 131 GLU A CA 1
ATOM 985 C C . GLU A 1 131 ? -18.874 8.390 11.822 1.00 61.41 131 GLU A C 1
ATOM 987 O O . GLU A 1 131 ? -19.952 8.630 12.419 1.00 61.41 131 GLU A O 1
#

pLDDT: mean 89.28, std 10.56, range [51.34, 98.12]

Secondary structure (DSSP, 8-state):
---TT-EEEEEEE-SSSEEEEEEETTB--SSGGGSPEEE-STT-SSHHHHHHHHTS-EEEEPPTTT--TT--EEEEEEEEE--TTS--EEEEEEEEEESS-GGGS-HHHHHHHHHHHHHHHHHHHHHHHT-

Nearest PDB structures (foldseek):
  5ujv-assembly1_A  TM=2.790E-01  e=2.472E-01  Festuca elata
  5zch-assembly2_D  TM=2.988E-01  e=5.885E-01  Oryza sativa Japonica Group
  5ur4-assembly1_A  TM=3.929E-01  e=4.453E+00  Arabidopsis thaliana
  3r6p-assembly1_A  TM=3.644E-01  e=6.300E+00  Arabidopsis thaliana

Sequence (131 aa):
MLGDNANMTLWLADGGGQIVRWSSHDRLYRHPEQLRSVPVGHDSPWIAGQCLGLSDILARDLSEEASTRRWQSVVAAPCVAALPGGPPLPTAVLSSAAPTPLEDQDLDAWAEVLAELSEEWAERLSTLAGE

Mean predicted aligned error: 4.62 Å

Solvent-accessible surface area (backbone atoms only — not comparable to full-atom values): 7122 Å² total; per-residue (Å²): 126,88,52,100,70,48,46,42,32,41,30,37,54,69,87,78,59,33,31,31,50,76,44,39,74,92,58,85,81,90,50,78,89,72,50,50,73,45,51,46,24,85,87,27,94,39,68,56,20,25,16,40,60,69,60,38,77,43,75,48,62,46,50,81,88,72,27,53,103,63,40,25,16,37,41,25,22,35,12,58,20,49,43,80,97,56,72,67,40,60,47,25,25,39,33,37,31,33,68,48,49,56,90,82,46,65,58,68,66,48,50,50,56,44,44,55,53,16,50,56,49,12,52,55,52,21,55,65,56,70,111

Radius of gyration: 14.37 Å; Cα contacts (8 Å, |Δi|>4): 270; chains: 1; bounding box: 36×29×38 Å

Foldseek 3Di:
DCPPQKWKWKWFDPVPQKIWRPDIPVDDDPDPVPIDIFGADCPTPDVFSPCQHVQAKDKDFADPVRDDQQFGIKIKHFQFADAPPDHTGRGMMMMITHSDHPVPDPVVVVSVVRHVVSPVVNDVVNVVNVD